Protein AF-C4FII4-F1 (afdb_monomer_lite)

InterPro domains:
  IPR052425 Uncharacterized MFS-type Transporter [PTHR42688] (2-56)

Foldseek 3Di:
DAPVVVVVVVVVVVVVVVVVVCCVVVCLVCVLVVCVVVVDDPVVSVVVNVVVVVVVVD

Sequence (58 aa):
METKKIYKFIILMGFVSLFGDTVYEGTKGIAGPYLYSLGASLFIVSFTAGLGEFLAML

Organism: NCBI:txid432331

pLDDT: mean 92.01, std 7.17, range [54.41, 98.5]

Secondary structure (DSSP, 8-state):
--HHHHHHHHHHHHHHHHHHHHHHHHHHHHHHHHHHHTT--HHHHHHHHHHHHHHHH-

Radius of gyration: 18.12 Å; chains: 1; bounding box: 37×19×50 Å

Structure (mmCIF, N/CA/C/O backbone):
data_AF-C4FII4-F1
#
_entry.id   AF-C4FII4-F1
#
loop_
_atom_site.group_PDB
_atom_site.id
_atom_site.type_symbol
_atom_site.label_atom_id
_atom_site.label_alt_id
_atom_site.label_comp_id
_atom_site.label_asym_id
_atom_site.label_entity_id
_atom_site.label_seq_id
_atom_site.pdbx_PDB_ins_code
_atom_site.Cartn_x
_atom_site.Cartn_y
_atom_site.Cartn_z
_atom_site.occupancy
_atom_site.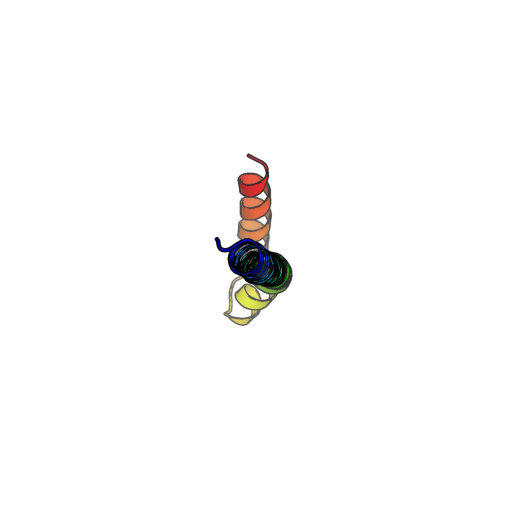B_iso_or_equiv
_atom_site.auth_seq_id
_atom_site.auth_comp_id
_atom_site.auth_asym_id
_atom_site.auth_atom_id
_atom_site.pdbx_PDB_model_num
ATOM 1 N N . MET A 1 1 ? -22.069 0.716 29.401 1.00 54.41 1 MET A N 1
ATOM 2 C CA . MET A 1 1 ? -22.440 0.949 27.991 1.00 54.41 1 MET A CA 1
ATOM 3 C C . MET A 1 1 ? -21.214 0.605 27.139 1.00 54.41 1 MET A C 1
ATOM 5 O O . MET A 1 1 ? -20.165 1.185 27.356 1.00 54.41 1 MET A O 1
ATOM 9 N N . GLU A 1 2 ? -21.327 -0.397 26.258 1.00 66.31 2 GLU A N 1
ATOM 10 C CA . GLU A 1 2 ? -20.547 -0.533 25.005 1.00 66.31 2 GLU A CA 1
ATOM 11 C C . GLU A 1 2 ? -19.079 -1.028 24.964 1.00 66.31 2 GLU A C 1
ATOM 13 O O . GLU A 1 2 ? -18.555 -1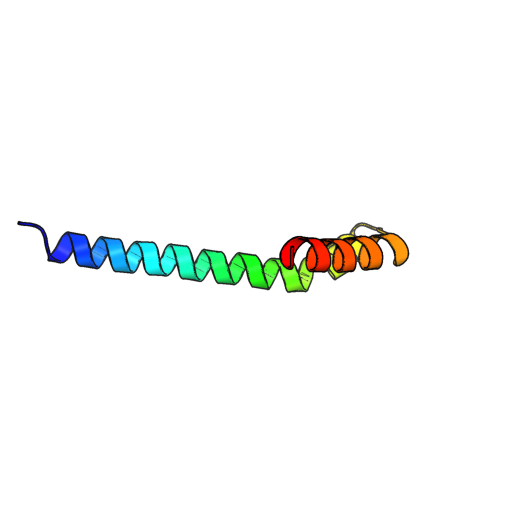.134 23.858 1.00 66.31 2 GLU A O 1
ATOM 18 N N . THR A 1 3 ? -18.401 -1.450 26.040 1.00 80.69 3 THR A N 1
ATOM 19 C CA . THR A 1 3 ? -16.985 -1.918 25.942 1.00 80.69 3 THR A CA 1
ATOM 20 C C . THR A 1 3 ? -16.781 -3.044 24.914 1.00 80.69 3 THR A C 1
ATOM 22 O O . THR A 1 3 ? -15.808 -3.065 24.165 1.00 80.69 3 THR A O 1
ATOM 25 N N . LYS A 1 4 ? -17.759 -3.950 24.794 1.00 84.69 4 LYS A N 1
ATOM 26 C CA . LYS A 1 4 ? -17.759 -5.030 23.793 1.00 84.69 4 LYS A CA 1
ATOM 27 C C . LYS A 1 4 ? -17.846 -4.509 22.350 1.00 84.69 4 LYS A C 1
ATOM 29 O O . LYS A 1 4 ? -17.306 -5.146 21.449 1.00 84.69 4 LYS A O 1
ATOM 34 N N . LYS A 1 5 ? -18.511 -3.371 22.115 1.00 90.12 5 LYS A N 1
ATOM 35 C CA . LYS A 1 5 ? -18.559 -2.726 20.793 1.00 90.12 5 LYS A CA 1
ATOM 36 C C . LYS A 1 5 ? -17.246 -2.009 20.475 1.00 90.12 5 LYS A C 1
ATOM 38 O O . LYS A 1 5 ? -16.788 -2.115 19.344 1.00 90.12 5 LYS A O 1
ATOM 43 N N . ILE A 1 6 ? -16.597 -1.404 21.474 1.00 94.94 6 ILE A N 1
ATOM 44 C CA . ILE A 1 6 ? -15.259 -0.801 21.332 1.00 94.94 6 ILE A CA 1
ATOM 45 C C . ILE A 1 6 ? -14.230 -1.861 20.915 1.00 94.94 6 ILE A C 1
ATOM 47 O O . ILE A 1 6 ? -13.539 -1.679 19.918 1.00 94.94 6 ILE A O 1
ATOM 51 N N . TYR A 1 7 ? -14.179 -3.012 21.596 1.00 95.88 7 TYR A N 1
ATOM 52 C CA . TYR A 1 7 ? -13.263 -4.092 21.206 1.00 95.88 7 TYR A CA 1
ATOM 53 C C . TYR A 1 7 ? -13.556 -4.653 19.810 1.00 95.88 7 TYR A C 1
ATOM 55 O O . TYR A 1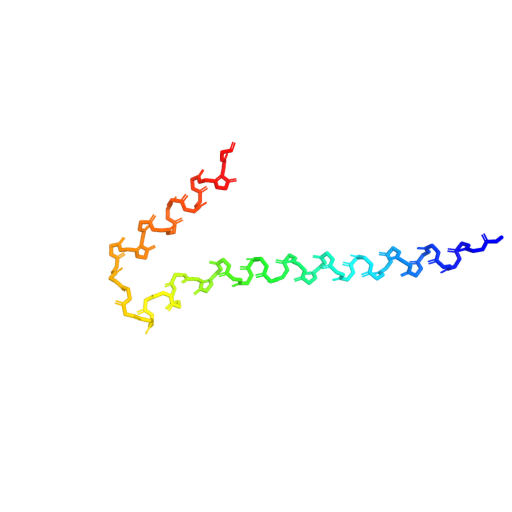 7 ? -12.626 -4.900 19.048 1.00 95.88 7 TYR A O 1
ATOM 63 N N . LYS A 1 8 ? -14.836 -4.811 19.437 1.00 95.38 8 LYS A N 1
ATOM 64 C CA . LYS A 1 8 ? -15.204 -5.206 18.066 1.00 95.38 8 LYS A CA 1
ATOM 65 C C . LYS A 1 8 ? -14.710 -4.201 17.027 1.00 95.38 8 LYS A C 1
ATOM 67 O O . LYS A 1 8 ? -14.196 -4.620 15.997 1.00 95.38 8 LYS A O 1
ATOM 72 N N . PHE A 1 9 ? -14.855 -2.906 17.297 1.00 96.44 9 PHE A N 1
ATOM 73 C CA . PHE A 1 9 ? -14.375 -1.853 16.406 1.00 96.44 9 PHE A CA 1
ATOM 74 C C . PHE A 1 9 ? -12.851 -1.889 16.255 1.00 96.44 9 PHE A C 1
ATOM 76 O O . PHE A 1 9 ? -12.362 -1.888 15.132 1.00 96.44 9 PHE A O 1
ATOM 83 N N . ILE A 1 10 ? -12.108 -2.003 17.361 1.00 97.12 10 ILE A N 1
ATOM 84 C CA . ILE A 1 10 ? -10.639 -2.097 17.335 1.00 97.12 10 ILE A CA 1
ATOM 85 C C . ILE A 1 10 ? -10.187 -3.307 16.514 1.00 97.12 10 ILE A C 1
ATOM 87 O O . ILE A 1 10 ? -9.313 -3.172 15.667 1.00 97.12 10 ILE A O 1
ATOM 91 N N . ILE A 1 11 ? -10.803 -4.475 16.720 1.00 97.56 11 ILE A N 1
ATOM 92 C CA . ILE A 1 11 ? -10.460 -5.690 15.967 1.00 97.56 11 ILE A CA 1
ATOM 93 C C . ILE A 1 11 ? -10.755 -5.509 14.473 1.00 97.56 11 ILE A C 1
ATOM 95 O O . ILE A 1 11 ? -9.920 -5.857 13.643 1.00 97.56 11 ILE A O 1
ATOM 99 N N . LEU A 1 12 ? -11.910 -4.935 14.117 1.00 98.19 12 LEU A N 1
ATOM 100 C CA . LEU A 1 12 ? -12.254 -4.651 12.720 1.00 98.19 12 LEU A CA 1
ATOM 101 C C . LEU A 1 12 ? -11.262 -3.676 12.076 1.00 98.19 12 LEU A C 1
ATOM 103 O O . LEU A 1 12 ? -10.789 -3.940 10.976 1.00 98.19 12 LEU A O 1
ATOM 107 N N . MET A 1 13 ? -10.898 -2.595 12.768 1.00 98.06 13 MET A N 1
ATOM 108 C CA . MET A 1 13 ? -9.887 -1.655 12.274 1.00 98.06 13 MET A CA 1
ATOM 109 C C . MET A 1 13 ? -8.499 -2.298 12.187 1.00 98.06 13 MET A C 1
ATOM 111 O O . MET A 1 13 ? -7.754 -2.003 11.259 1.00 98.06 13 MET A O 1
ATOM 115 N N . GLY A 1 14 ? -8.175 -3.233 13.084 1.00 97.94 14 GLY A N 1
ATOM 116 C CA . GLY A 1 14 ? -6.964 -4.048 12.999 1.00 97.94 14 GLY A CA 1
ATOM 117 C C . GLY A 1 14 ? -6.910 -4.880 11.716 1.00 97.94 14 GLY A C 1
ATOM 118 O O . GLY A 1 14 ? -5.883 -4.895 11.045 1.00 97.94 14 GLY A O 1
ATOM 119 N N . PHE A 1 15 ? -8.025 -5.499 11.317 1.00 98.50 15 PHE A N 1
ATOM 120 C CA . PHE A 1 15 ? -8.111 -6.184 10.023 1.00 98.50 15 PHE A CA 1
ATOM 121 C C . PHE A 1 15 ? -7.967 -5.222 8.843 1.00 98.50 15 PHE A C 1
ATOM 123 O O . PHE A 1 15 ? -7.247 -5.536 7.901 1.00 98.50 15 PHE A O 1
ATOM 130 N N . VAL A 1 16 ? -8.605 -4.048 8.892 1.00 98.06 16 VAL A N 1
ATOM 131 C CA . VAL A 1 16 ? -8.458 -3.025 7.841 1.00 98.06 16 VAL A CA 1
ATOM 132 C C . VAL A 1 16 ? -6.994 -2.603 7.689 1.00 98.06 16 VAL A C 1
ATOM 134 O O . VAL A 1 16 ? -6.499 -2.561 6.567 1.00 98.06 16 VAL A O 1
ATOM 137 N N . SER A 1 17 ? -6.288 -2.361 8.798 1.00 97.56 17 SER A N 1
ATOM 138 C CA . SER A 1 17 ? -4.855 -2.033 8.790 1.00 97.56 17 SER A CA 1
ATOM 139 C C . SER A 1 17 ? -4.024 -3.169 8.203 1.00 97.56 17 SER A C 1
ATOM 141 O O . SER A 1 17 ? -3.226 -2.941 7.303 1.00 97.56 17 SER A O 1
ATOM 143 N N . LEU A 1 18 ? -4.263 -4.405 8.654 1.00 98.12 18 LEU A N 1
ATOM 144 C CA . LEU A 1 18 ? -3.538 -5.583 8.180 1.00 98.12 18 LEU A CA 1
ATOM 145 C C . LEU A 1 18 ? -3.709 -5.790 6.671 1.00 98.12 18 LEU A C 1
ATOM 147 O O . LEU A 1 18 ? -2.741 -6.080 5.965 1.00 98.12 18 LEU A O 1
ATOM 151 N N . PHE A 1 19 ? -4.931 -5.635 6.160 1.00 98.06 19 PHE A N 1
ATOM 152 C CA . PHE A 1 19 ? -5.182 -5.719 4.723 1.00 98.06 19 PHE A CA 1
ATOM 153 C C . PHE A 1 19 ? -4.561 -4.545 3.965 1.00 98.06 19 PHE A C 1
ATOM 155 O O . PHE A 1 19 ? -4.033 -4.759 2.877 1.00 98.06 19 PHE A O 1
ATOM 162 N N . GLY A 1 20 ? -4.570 -3.341 4.541 1.00 97.44 20 GLY A N 1
ATOM 163 C CA . GLY A 1 20 ? -3.877 -2.179 3.988 1.00 97.44 20 GLY A CA 1
ATOM 164 C C . GLY A 1 20 ? -2.386 -2.444 3.788 1.00 97.44 20 GLY A C 1
ATOM 165 O O . GLY A 1 20 ? -1.889 -2.311 2.671 1.00 97.44 20 GLY A O 1
ATOM 166 N N . ASP A 1 21 ? -1.707 -2.920 4.831 1.00 96.56 21 ASP A N 1
ATOM 167 C CA . ASP A 1 21 ? -0.274 -3.232 4.788 1.00 96.56 21 ASP A CA 1
ATOM 168 C C . ASP A 1 21 ? 0.026 -4.351 3.782 1.00 96.56 21 ASP A C 1
ATOM 170 O O . ASP A 1 21 ? 0.965 -4.258 2.992 1.00 96.56 21 ASP A O 1
ATOM 174 N N . THR A 1 22 ? -0.822 -5.384 3.746 1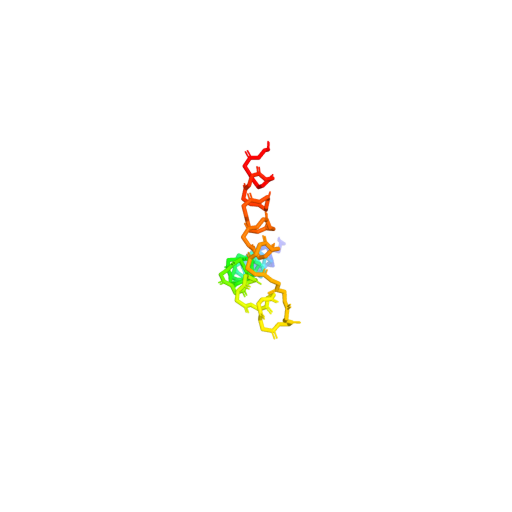.00 96.75 22 THR A N 1
ATOM 175 C CA . THR A 1 22 ? -0.687 -6.497 2.794 1.00 96.75 22 THR A CA 1
ATOM 176 C C . THR A 1 22 ? -0.807 -6.021 1.345 1.00 96.75 22 THR A C 1
ATOM 178 O O . THR A 1 22 ? -0.030 -6.443 0.490 1.00 96.75 22 THR A O 1
ATOM 181 N N . VAL A 1 23 ? -1.765 -5.135 1.048 1.00 95.88 23 VAL A N 1
ATOM 182 C CA . VAL A 1 23 ? -1.943 -4.570 -0.298 1.00 95.88 23 VAL A CA 1
ATOM 183 C C . VAL A 1 23 ? -0.793 -3.631 -0.652 1.00 95.88 23 VAL A C 1
ATOM 185 O O . VAL A 1 23 ? -0.307 -3.689 -1.781 1.00 95.88 23 VAL A O 1
ATOM 188 N N . TYR A 1 24 ? -0.335 -2.799 0.286 1.00 93.06 24 TYR A N 1
ATOM 189 C CA . TYR A 1 24 ? 0.771 -1.868 0.066 1.00 93.06 24 TYR A CA 1
ATOM 190 C C . TYR A 1 24 ? 2.073 -2.608 -0.266 1.00 93.06 24 TYR A C 1
ATOM 192 O O . TYR A 1 24 ? 2.649 -2.406 -1.337 1.00 93.06 24 TYR A O 1
ATOM 200 N N . GLU A 1 25 ? 2.491 -3.534 0.599 1.00 94.06 25 GLU A N 1
ATOM 201 C CA . GLU A 1 25 ? 3.708 -4.325 0.393 1.00 94.06 25 GLU A CA 1
ATOM 202 C C . GLU A 1 25 ? 3.576 -5.280 -0.801 1.00 94.06 25 GLU A C 1
ATOM 204 O O . GLU A 1 25 ? 4.502 -5.406 -1.607 1.00 94.06 25 GLU A O 1
ATOM 209 N N . GLY A 1 26 ? 2.401 -5.892 -0.983 1.00 93.38 26 GLY A N 1
ATOM 210 C CA . GLY A 1 26 ? 2.116 -6.751 -2.132 1.00 93.38 26 GLY A CA 1
ATOM 211 C C . GLY A 1 26 ? 2.220 -6.005 -3.462 1.00 93.38 26 GLY A C 1
ATOM 212 O O . GLY A 1 26 ? 2.862 -6.488 -4.394 1.00 93.38 26 GLY A O 1
ATOM 213 N N . THR A 1 27 ? 1.652 -4.798 -3.542 1.00 91.88 27 THR A N 1
ATOM 214 C CA . THR A 1 27 ? 1.712 -3.955 -4.747 1.00 91.88 27 THR A CA 1
ATOM 215 C C . THR A 1 27 ? 3.140 -3.499 -5.027 1.00 91.88 27 THR A C 1
ATOM 217 O O . THR A 1 27 ? 3.589 -3.577 -6.170 1.00 91.88 27 THR A O 1
ATOM 220 N N . LYS A 1 28 ? 3.885 -3.089 -3.992 1.00 88.81 28 LYS A N 1
ATOM 221 C CA . LYS A 1 28 ? 5.289 -2.666 -4.116 1.00 88.81 28 LYS A CA 1
ATOM 222 C C . LYS A 1 28 ? 6.164 -3.761 -4.738 1.00 88.81 28 LYS A C 1
ATOM 224 O O . LYS A 1 28 ? 6.983 -3.466 -5.604 1.00 88.81 28 LYS A O 1
ATOM 229 N N . GLY A 1 29 ? 5.942 -5.025 -4.367 1.00 87.44 29 GLY A N 1
ATOM 230 C CA . GLY A 1 29 ? 6.685 -6.166 -4.911 1.00 87.44 29 GLY A CA 1
ATOM 231 C C . GLY A 1 29 ? 6.384 -6.500 -6.379 1.00 87.44 29 GLY A C 1
ATOM 232 O O . GLY A 1 29 ? 7.250 -7.033 -7.070 1.00 87.44 29 GLY A O 1
ATOM 233 N N . ILE A 1 30 ? 5.182 -6.184 -6.878 1.00 93.19 30 ILE A N 1
ATOM 234 C CA . ILE A 1 30 ? 4.751 -6.566 -8.239 1.00 93.19 30 ILE A CA 1
ATOM 235 C C . ILE A 1 30 ? 4.680 -5.398 -9.228 1.00 93.19 30 ILE A C 1
ATOM 237 O O . ILE A 1 30 ? 4.598 -5.642 -10.430 1.00 93.19 30 ILE A O 1
ATOM 241 N N . ALA A 1 31 ? 4.732 -4.146 -8.762 1.00 91.25 31 ALA A N 1
ATOM 242 C CA . ALA A 1 31 ? 4.571 -2.961 -9.605 1.00 91.25 31 ALA A CA 1
ATOM 243 C C . ALA A 1 31 ? 5.584 -2.911 -10.763 1.00 91.25 31 ALA A C 1
ATOM 245 O O . ALA A 1 31 ? 5.197 -2.684 -11.907 1.00 91.25 31 ALA A O 1
ATOM 246 N N . GLY A 1 32 ? 6.865 -3.188 -10.499 1.00 89.69 32 GLY A N 1
ATOM 247 C CA . GLY A 1 32 ? 7.911 -3.199 -11.530 1.00 89.69 32 GLY A CA 1
ATOM 248 C C . GLY A 1 32 ? 7.686 -4.266 -12.615 1.00 89.69 32 GLY A C 1
ATOM 249 O O . GLY A 1 32 ? 7.558 -3.916 -13.791 1.00 89.69 32 GLY A O 1
ATOM 250 N N . PRO A 1 33 ? 7.582 -5.560 -12.250 1.00 91.00 33 PRO A N 1
ATOM 251 C CA . PRO A 1 33 ? 7.267 -6.633 -13.196 1.00 91.00 33 PRO A CA 1
ATOM 252 C C . PRO A 1 33 ? 5.949 -6.429 -13.959 1.00 91.00 33 PRO A C 1
ATOM 254 O O . PRO A 1 33 ? 5.864 -6.774 -15.136 1.00 91.00 33 PRO A O 1
ATOM 257 N N . TYR A 1 34 ? 4.934 -5.843 -13.317 1.00 93.00 34 TYR A N 1
ATOM 258 C CA . TYR A 1 34 ? 3.655 -5.525 -13.954 1.00 93.00 34 TYR A CA 1
ATOM 259 C C . TYR A 1 34 ? 3.780 -4.408 -15.000 1.00 93.00 34 TYR A C 1
ATOM 261 O O . TYR A 1 34 ? 3.239 -4.513 -16.096 1.00 93.00 34 TYR A O 1
ATOM 269 N N . LEU A 1 35 ? 4.545 -3.351 -14.716 1.00 93.38 35 LEU A N 1
ATOM 270 C CA . LEU A 1 35 ? 4.829 -2.312 -15.711 1.00 93.38 35 LEU A CA 1
ATOM 271 C C . LEU A 1 35 ? 5.611 -2.876 -16.902 1.00 93.38 35 LEU A C 1
ATOM 273 O O . LEU A 1 35 ? 5.316 -2.544 -18.050 1.00 93.38 35 LEU A O 1
ATOM 277 N N . TYR A 1 36 ? 6.567 -3.768 -16.641 1.00 93.00 36 TYR A N 1
ATOM 278 C CA . TYR A 1 36 ? 7.300 -4.461 -17.697 1.00 93.00 36 TYR A CA 1
ATOM 279 C C . TYR A 1 36 ? 6.373 -5.313 -18.581 1.00 93.00 36 TYR A C 1
ATOM 281 O O . TYR A 1 36 ? 6.479 -5.257 -19.806 1.00 93.00 36 TYR A O 1
ATOM 289 N N . SER A 1 37 ? 5.417 -6.047 -17.993 1.00 94.12 37 SER A N 1
ATOM 290 C CA . SER A 1 37 ? 4.459 -6.857 -18.763 1.00 94.12 37 SER A CA 1
ATOM 291 C C . SER A 1 37 ? 3.490 -6.020 -19.607 1.00 94.12 37 SER A C 1
ATOM 293 O O . SER A 1 37 ? 3.044 -6.482 -20.655 1.00 94.12 37 SER A O 1
ATOM 295 N N . LEU A 1 38 ? 3.226 -4.770 -19.211 1.00 94.62 38 LEU A N 1
ATOM 296 C CA . LEU A 1 38 ? 2.474 -3.785 -19.998 1.00 94.62 38 LEU A CA 1
ATOM 297 C C . LEU A 1 38 ? 3.283 -3.164 -21.154 1.00 94.62 38 LEU A C 1
ATOM 299 O O . LEU A 1 38 ? 2.750 -2.342 -21.899 1.00 94.62 38 LEU A O 1
ATOM 303 N N . GLY A 1 39 ? 4.552 -3.546 -21.328 1.00 94.12 39 GLY A N 1
ATOM 304 C CA . GLY A 1 39 ? 5.422 -3.046 -22.394 1.00 94.12 39 GLY A CA 1
ATOM 305 C C . GLY A 1 39 ? 6.258 -1.824 -22.010 1.00 94.12 39 GLY A C 1
ATOM 306 O O . GLY A 1 39 ? 6.829 -1.178 -22.891 1.00 94.12 39 GLY A O 1
ATOM 307 N N . ALA A 1 40 ? 6.362 -1.487 -20.718 1.00 95.50 40 ALA A N 1
ATOM 308 C CA . ALA A 1 40 ? 7.291 -0.454 -20.275 1.00 95.50 40 ALA A CA 1
ATOM 309 C C . ALA A 1 40 ? 8.744 -0.893 -20.518 1.00 95.50 40 ALA A C 1
ATOM 311 O O . ALA A 1 40 ? 9.130 -2.033 -20.251 1.00 95.50 40 ALA A O 1
ATOM 312 N N . SER A 1 41 ? 9.576 0.031 -21.002 1.00 94.69 41 SER A N 1
ATOM 313 C CA . SER A 1 41 ? 11.003 -0.239 -21.174 1.00 94.69 41 SER A CA 1
ATOM 314 C C . SER A 1 41 ? 11.698 -0.396 -19.817 1.00 94.69 41 SER A C 1
ATOM 316 O O . SER A 1 41 ? 11.285 0.202 -18.821 1.00 94.69 41 SER A O 1
ATOM 318 N N . LEU A 1 42 ? 12.804 -1.149 -19.787 1.00 91.50 42 LEU A N 1
ATOM 319 C CA . LEU A 1 42 ? 13.647 -1.313 -18.591 1.00 91.50 42 LEU A CA 1
ATOM 320 C C . LEU A 1 42 ? 14.017 0.032 -17.954 1.00 91.50 42 LEU A C 1
ATOM 322 O O . LEU A 1 42 ? 13.971 0.171 -16.738 1.00 91.50 42 LEU A O 1
ATOM 326 N N . PHE A 1 43 ? 14.317 1.037 -18.782 1.00 94.69 43 PHE A N 1
ATOM 327 C CA . PHE A 1 43 ? 14.623 2.386 -18.317 1.00 94.69 43 PHE A CA 1
ATOM 328 C C . PHE A 1 43 ? 13.470 2.996 -17.509 1.00 94.69 43 PHE A C 1
ATOM 330 O O . PHE A 1 43 ? 13.697 3.497 -16.413 1.00 94.69 43 PHE A O 1
ATOM 337 N N . ILE A 1 44 ? 12.234 2.917 -18.013 1.00 93.81 44 ILE A N 1
ATOM 338 C CA . ILE A 1 44 ? 11.054 3.472 -17.333 1.00 93.81 44 ILE A CA 1
ATOM 339 C C . ILE A 1 44 ? 10.777 2.714 -16.031 1.00 93.81 44 ILE A C 1
ATOM 341 O O . ILE A 1 44 ? 10.523 3.340 -15.003 1.00 93.81 44 ILE A O 1
ATOM 345 N N . VAL A 1 45 ? 10.860 1.381 -16.049 1.00 94.00 45 VAL A N 1
ATOM 346 C CA . VAL A 1 45 ? 10.623 0.548 -14.858 1.00 94.00 45 VAL A CA 1
ATOM 347 C C . VAL A 1 45 ? 11.644 0.860 -13.761 1.00 94.00 45 VAL A C 1
ATOM 349 O O . VAL A 1 45 ? 11.260 1.131 -12.627 1.00 94.00 45 VAL A O 1
ATOM 352 N N . SER A 1 46 ? 12.938 0.899 -14.091 1.00 90.88 46 SER A N 1
ATOM 353 C CA . SER A 1 46 ? 13.991 1.214 -13.118 1.00 90.88 46 SER A CA 1
ATOM 354 C C . SER A 1 46 ? 13.928 2.662 -12.626 1.00 90.88 46 SER A C 1
ATOM 356 O O . SER A 1 46 ? 14.132 2.908 -11.440 1.00 90.88 46 SER A O 1
ATOM 358 N N . PHE A 1 47 ? 13.608 3.616 -13.507 1.00 94.50 47 PHE A N 1
ATOM 359 C CA . PHE A 1 47 ? 13.463 5.023 -13.130 1.00 94.50 47 PHE A CA 1
ATOM 360 C C . PHE A 1 47 ? 12.286 5.236 -12.173 1.00 94.50 47 PHE A C 1
ATOM 362 O O . PHE A 1 47 ? 12.442 5.883 -11.143 1.00 94.50 47 PHE A O 1
ATOM 369 N N . THR A 1 48 ? 11.119 4.663 -12.479 1.00 92.12 48 THR A N 1
ATOM 370 C CA . THR A 1 48 ? 9.918 4.793 -11.637 1.00 92.12 48 THR A CA 1
ATOM 371 C C . THR A 1 48 ? 10.057 4.074 -10.298 1.00 92.12 48 THR A C 1
ATOM 373 O O . THR A 1 48 ? 9.639 4.629 -9.285 1.00 92.12 48 THR A O 1
ATOM 376 N N . ALA A 1 49 ? 10.693 2.898 -10.260 1.00 89.81 49 ALA A N 1
ATOM 377 C CA . ALA A 1 49 ? 10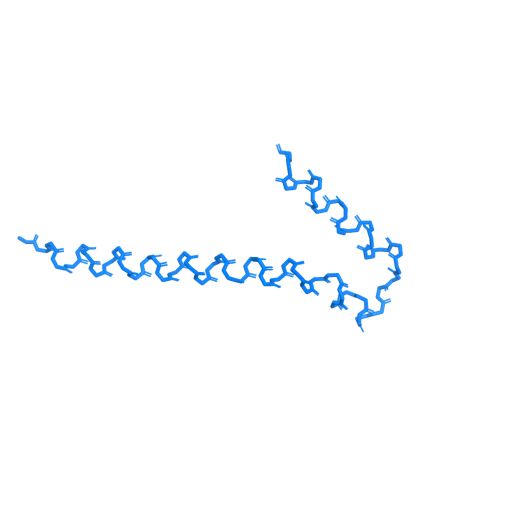.991 2.197 -9.011 1.00 8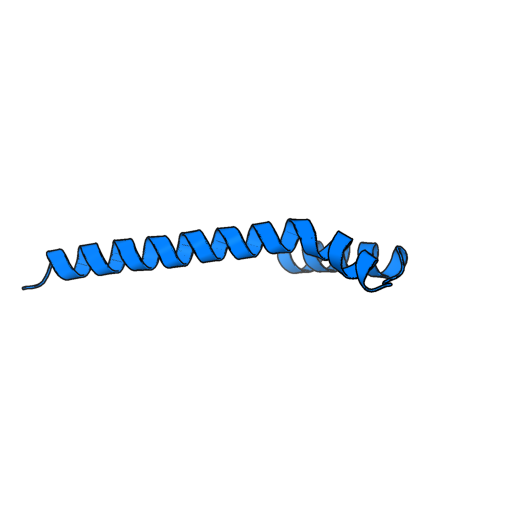9.81 49 ALA A CA 1
ATOM 378 C C . ALA A 1 49 ? 11.927 3.018 -8.106 1.00 89.81 49 ALA A C 1
ATOM 380 O O . ALA A 1 49 ? 11.594 3.272 -6.950 1.00 89.81 49 ALA A O 1
ATOM 381 N N . GLY A 1 50 ? 13.051 3.507 -8.646 1.00 89.56 50 GLY A N 1
ATOM 382 C CA . GLY A 1 50 ? 14.006 4.313 -7.878 1.00 89.56 50 GLY A CA 1
ATOM 383 C C . GLY A 1 50 ? 13.437 5.664 -7.434 1.00 89.56 50 GLY A C 1
ATOM 384 O O . GLY A 1 50 ? 13.675 6.101 -6.311 1.00 89.56 50 GLY A O 1
ATOM 385 N N . LEU A 1 51 ? 12.636 6.313 -8.284 1.00 92.81 51 LEU A N 1
ATOM 386 C CA . LEU A 1 51 ? 11.961 7.563 -7.936 1.00 92.81 51 LEU A CA 1
ATOM 387 C C . LEU A 1 51 ? 10.889 7.347 -6.857 1.00 92.81 51 LEU A C 1
ATOM 389 O O . LEU A 1 51 ? 10.756 8.175 -5.962 1.00 92.81 51 LEU A O 1
ATOM 393 N N . GLY A 1 52 ? 10.160 6.229 -6.905 1.00 88.56 52 GLY A N 1
ATOM 394 C CA . GLY A 1 52 ? 9.189 5.857 -5.877 1.00 88.56 52 GLY A CA 1
ATOM 395 C C . GLY A 1 52 ? 9.831 5.638 -4.505 1.00 88.56 52 GLY A C 1
ATOM 396 O O . GLY A 1 52 ? 9.332 6.169 -3.516 1.00 88.56 52 GLY A O 1
ATOM 397 N N . GLU A 1 53 ? 10.959 4.923 -4.442 1.00 89.50 53 GLU A N 1
ATOM 398 C CA . GLU A 1 53 ? 11.713 4.738 -3.192 1.00 89.50 53 GLU A CA 1
ATOM 399 C C . GLU A 1 53 ? 12.278 6.057 -2.657 1.00 89.50 53 GLU A C 1
ATOM 401 O O . GLU A 1 53 ? 12.169 6.332 -1.463 1.00 89.50 53 GLU A O 1
ATOM 406 N N . PHE A 1 54 ? 12.818 6.905 -3.537 1.00 93.12 54 PHE A N 1
ATOM 407 C CA . PHE A 1 54 ? 13.322 8.222 -3.152 1.00 93.12 54 PHE A CA 1
ATOM 408 C C . PHE A 1 54 ? 12.225 9.106 -2.543 1.00 93.12 54 PHE A C 1
ATOM 410 O O . PHE A 1 54 ? 12.441 9.722 -1.503 1.00 93.12 54 PHE A O 1
ATOM 417 N N . LEU A 1 55 ? 11.040 9.143 -3.160 1.00 91.31 55 LEU A N 1
ATOM 418 C CA . LEU A 1 55 ? 9.905 9.916 -2.650 1.00 91.31 55 LEU A CA 1
ATOM 419 C C . LEU A 1 55 ? 9.336 9.341 -1.350 1.00 91.31 55 LEU A C 1
ATOM 421 O O . LEU A 1 55 ? 8.894 10.107 -0.506 1.00 91.31 55 LEU A O 1
ATOM 425 N N . ALA A 1 56 ? 9.343 8.016 -1.179 1.00 86.44 56 ALA A N 1
ATOM 426 C CA . ALA A 1 56 ? 8.890 7.377 0.057 1.00 86.44 56 ALA A CA 1
ATOM 427 C C . ALA A 1 56 ? 9.829 7.641 1.250 1.00 86.44 56 ALA A C 1
ATOM 429 O O . ALA A 1 56 ? 9.406 7.516 2.397 1.00 86.44 56 ALA A O 1
ATOM 430 N N . MET A 1 57 ? 11.097 7.970 0.983 1.00 86.31 57 MET A N 1
ATOM 431 C CA . MET A 1 57 ? 12.089 8.332 1.998 1.00 86.31 57 MET A CA 1
ATOM 432 C C . MET A 1 57 ? 12.103 9.827 2.362 1.00 86.31 57 MET A C 1
ATOM 434 O O . MET A 1 57 ? 12.727 10.172 3.367 1.00 86.31 57 MET A O 1
ATOM 438 N N . LEU A 1 58 ? 11.486 10.697 1.553 1.00 87.06 58 LEU A N 1
ATOM 439 C CA . LEU A 1 58 ? 11.457 12.153 1.750 1.00 87.06 58 LEU A CA 1
ATOM 440 C C . LEU A 1 58 ? 10.394 12.569 2.780 1.00 87.06 58 LEU A C 1
ATOM 442 O O . LEU A 1 58 ? 10.713 13.447 3.612 1.00 87.06 58 LEU A O 1
#